Protein AF-A0A3C0B8Q7-F1 (afdb_monomer)

Structure (mmCIF, N/CA/C/O backbone):
data_AF-A0A3C0B8Q7-F1
#
_entry.id   AF-A0A3C0B8Q7-F1
#
loop_
_atom_site.group_PDB
_atom_site.id
_atom_site.type_symbol
_atom_site.label_atom_id
_atom_site.label_alt_id
_atom_site.label_comp_id
_atom_site.label_asym_id
_atom_site.label_entity_id
_atom_site.label_seq_id
_atom_site.pdbx_PDB_ins_code
_atom_site.Cartn_x
_atom_site.Cartn_y
_atom_site.Cartn_z
_atom_site.occupancy
_atom_site.B_iso_or_equiv
_atom_site.auth_seq_id
_atom_site.auth_comp_id
_atom_site.auth_asym_id
_atom_site.auth_atom_id
_atom_site.pdbx_PDB_model_num
ATOM 1 N N . MET A 1 1 ? 20.399 3.412 -40.652 1.00 67.06 1 MET A N 1
ATOM 2 C CA . MET A 1 1 ? 20.537 3.674 -39.210 1.00 67.06 1 MET A CA 1
ATOM 3 C C . MET A 1 1 ? 21.812 3.007 -38.735 1.00 67.06 1 MET A C 1
ATOM 5 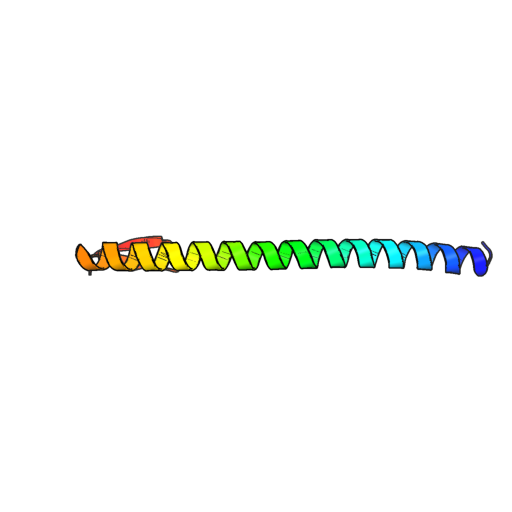O O . MET A 1 1 ? 21.927 1.791 -38.869 1.00 67.06 1 MET A O 1
ATOM 9 N N . THR A 1 2 ? 22.781 3.803 -38.303 1.00 91.50 2 THR A N 1
ATOM 10 C CA . THR A 1 2 ? 24.088 3.326 -37.835 1.00 91.50 2 THR A CA 1
ATOM 11 C C . THR A 1 2 ? 23.956 2.668 -36.462 1.00 91.50 2 THR A C 1
ATOM 13 O O . THR A 1 2 ? 22.977 2.883 -35.742 1.00 91.50 2 THR A O 1
ATOM 16 N N . ASP A 1 3 ? 24.938 1.860 -36.074 1.00 89.94 3 ASP A N 1
ATOM 17 C CA . ASP A 1 3 ? 24.927 1.237 -34.747 1.00 89.94 3 ASP A CA 1
ATOM 18 C C . ASP A 1 3 ? 25.030 2.276 -33.621 1.00 89.94 3 ASP A C 1
ATOM 20 O O . ASP A 1 3 ? 24.408 2.110 -32.573 1.00 89.94 3 ASP A O 1
ATOM 24 N N . LEU A 1 4 ? 25.697 3.407 -33.872 1.00 90.44 4 LEU A N 1
ATOM 25 C CA . LEU A 1 4 ? 25.750 4.540 -32.948 1.00 90.44 4 LEU A CA 1
ATOM 26 C C . LEU A 1 4 ? 24.362 5.160 -32.709 1.00 90.44 4 LEU A C 1
ATOM 28 O O . LEU A 1 4 ? 23.992 5.442 -31.571 1.00 90.44 4 LEU A O 1
ATOM 32 N N . GLU A 1 5 ? 23.559 5.325 -33.764 1.00 90.75 5 GLU A N 1
ATOM 33 C CA . GLU A 1 5 ? 22.187 5.838 -33.646 1.00 90.75 5 GLU A CA 1
ATOM 34 C C . GLU A 1 5 ? 21.298 4.897 -32.822 1.00 90.75 5 GLU A C 1
ATOM 36 O O . GLU A 1 5 ? 20.517 5.360 -31.988 1.00 90.75 5 GLU A O 1
ATOM 41 N N . LYS A 1 6 ? 21.451 3.576 -32.993 1.00 90.69 6 LYS A N 1
ATOM 42 C CA . LYS A 1 6 ? 20.723 2.579 -32.190 1.00 90.69 6 LYS A CA 1
ATOM 43 C C . LYS A 1 6 ? 21.133 2.618 -30.716 1.00 90.69 6 LYS A C 1
ATOM 45 O O . LYS A 1 6 ? 20.266 2.559 -29.844 1.00 90.69 6 LYS A O 1
ATOM 50 N N . ILE A 1 7 ? 22.432 2.732 -30.429 1.00 91.31 7 ILE A N 1
ATOM 51 C CA . ILE A 1 7 ? 22.952 2.830 -29.055 1.00 91.31 7 ILE A CA 1
ATOM 52 C C . ILE A 1 7 ? 22.379 4.069 -28.358 1.00 91.31 7 ILE A C 1
ATOM 54 O O . ILE A 1 7 ? 21.860 3.959 -27.246 1.00 91.31 7 ILE A O 1
ATOM 58 N N . ASN A 1 8 ? 22.380 5.220 -29.033 1.00 92.00 8 ASN A N 1
ATOM 59 C CA . ASN A 1 8 ? 21.842 6.462 -28.478 1.00 92.00 8 ASN A CA 1
ATOM 60 C C . ASN A 1 8 ? 20.333 6.373 -28.203 1.00 92.00 8 ASN A C 1
ATOM 62 O O . ASN A 1 8 ? 19.873 6.782 -27.138 1.00 92.00 8 ASN A O 1
ATOM 66 N N . GLN A 1 9 ? 19.552 5.774 -29.109 1.00 93.38 9 GLN A N 1
ATOM 67 C CA . GLN A 1 9 ? 18.118 5.561 -28.878 1.00 93.38 9 GLN A CA 1
ATOM 68 C C . GLN A 1 9 ? 17.845 4.645 -27.679 1.00 93.38 9 GLN A C 1
ATOM 70 O O . GLN A 1 9 ? 16.922 4.900 -26.901 1.00 93.38 9 GLN A O 1
ATOM 75 N N . ASN A 1 10 ? 18.640 3.588 -27.510 1.00 93.12 10 ASN A N 1
ATOM 76 C CA . ASN A 1 10 ? 18.508 2.684 -26.372 1.00 93.12 10 ASN A CA 1
ATOM 77 C C . ASN A 1 10 ? 18.880 3.368 -25.052 1.00 93.12 10 ASN A C 1
ATOM 79 O O . ASN A 1 10 ? 18.186 3.165 -24.057 1.00 93.12 10 ASN A O 1
ATOM 83 N N . HIS A 1 11 ? 19.913 4.213 -25.047 1.00 93.12 11 HIS A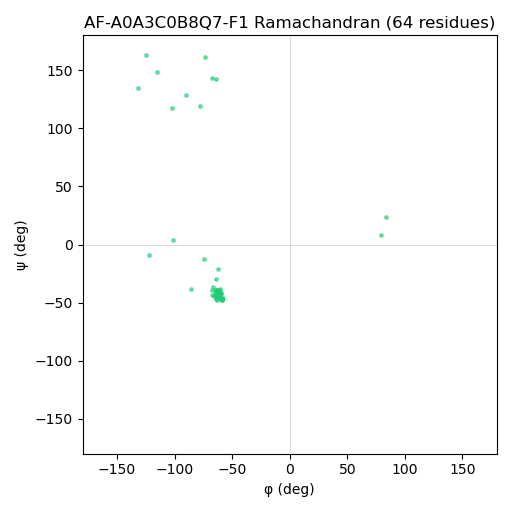 N 1
ATOM 84 C CA . HIS A 1 11 ? 20.288 4.998 -23.872 1.00 93.12 11 HIS A CA 1
ATOM 85 C C . HIS A 1 11 ? 19.160 5.945 -23.434 1.00 93.12 11 HIS A C 1
ATOM 87 O O . HIS A 1 11 ? 18.774 5.950 -22.265 1.00 93.12 11 HIS A O 1
ATOM 93 N N . GLU A 1 12 ? 18.555 6.671 -24.377 1.00 94.81 12 GLU A N 1
ATOM 94 C CA . GLU A 1 12 ? 17.427 7.564 -24.084 1.00 94.81 12 GLU A CA 1
ATOM 95 C C . GLU A 1 12 ? 16.198 6.807 -23.570 1.00 94.81 12 GLU A C 1
ATOM 97 O O . GLU A 1 12 ? 15.521 7.250 -22.639 1.00 94.81 12 GLU A O 1
ATOM 102 N N . ARG A 1 13 ? 15.916 5.625 -24.132 1.00 92.88 13 ARG A N 1
ATOM 103 C CA . ARG A 1 13 ? 14.857 4.745 -23.616 1.00 92.88 13 ARG A CA 1
ATOM 104 C C . ARG A 1 13 ? 15.155 4.295 -22.191 1.00 92.88 13 ARG A C 1
ATOM 106 O O . ARG A 1 13 ? 14.269 4.364 -21.347 1.00 92.88 13 ARG A O 1
ATOM 113 N N . PHE A 1 14 ? 16.389 3.884 -21.911 1.00 95.06 14 PHE A N 1
ATOM 114 C CA . PHE A 1 14 ? 16.804 3.459 -20.577 1.00 95.06 14 PHE A CA 1
ATOM 115 C C . PHE A 1 14 ? 16.656 4.583 -19.546 1.00 95.06 14 PHE A C 1
ATOM 117 O O . PHE A 1 14 ? 16.096 4.364 -18.472 1.00 95.06 14 PHE A O 1
ATOM 124 N N . LYS A 1 15 ? 17.070 5.806 -19.894 1.00 96.31 15 LYS A N 1
ATOM 125 C CA . LYS A 1 15 ? 16.913 6.983 -19.033 1.00 96.31 15 LYS A CA 1
ATOM 126 C C . LYS A 1 15 ? 15.444 7.242 -18.688 1.00 96.31 15 LYS A C 1
ATOM 128 O O . LYS A 1 15 ? 15.108 7.362 -17.512 1.00 96.31 15 LYS A O 1
ATOM 133 N N . LYS A 1 16 ? 14.558 7.229 -19.690 1.00 95.56 16 LYS A N 1
ATOM 134 C CA . LYS A 1 16 ? 13.107 7.391 -19.485 1.00 95.56 16 LYS A CA 1
ATOM 135 C C . LYS A 1 16 ? 12.512 6.287 -18.612 1.00 95.56 16 LYS A C 1
ATOM 137 O O . LYS A 1 16 ? 11.678 6.568 -17.755 1.00 95.56 16 LYS A O 1
ATOM 142 N N . THR A 1 17 ? 12.943 5.041 -18.803 1.00 94.94 17 THR A N 1
ATOM 143 C CA . THR A 1 17 ? 12.501 3.916 -17.969 1.00 94.94 17 THR A CA 1
ATOM 144 C C . THR A 1 17 ? 12.926 4.102 -16.515 1.00 94.94 17 THR A C 1
ATOM 146 O O . THR A 1 17 ? 12.104 3.919 -15.621 1.00 94.94 17 THR A O 1
ATOM 149 N N . ASN A 1 18 ? 14.164 4.529 -16.260 1.00 96.19 18 ASN A N 1
ATOM 150 C CA . ASN A 1 18 ? 14.627 4.798 -14.897 1.00 96.19 18 ASN A CA 1
ATOM 151 C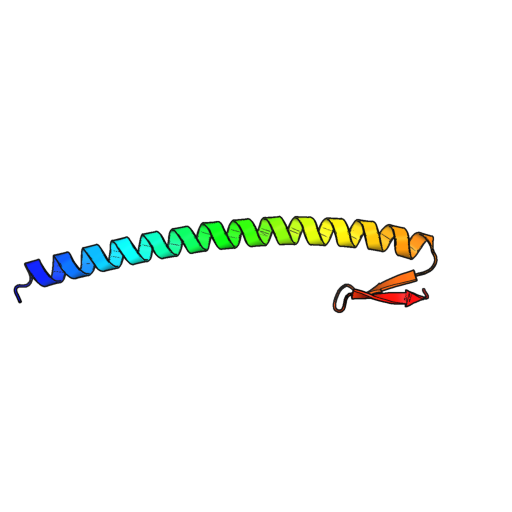 C . ASN A 1 18 ? 13.841 5.934 -14.235 1.00 96.19 18 ASN A C 1
ATOM 153 O O . ASN A 1 18 ? 13.445 5.809 -13.079 1.00 96.19 18 ASN A O 1
ATOM 157 N N . GLU A 1 19 ? 13.553 7.011 -14.968 1.00 95.75 19 GLU A N 1
ATOM 158 C CA . GLU A 1 19 ? 12.703 8.097 -14.467 1.00 95.75 19 GLU A CA 1
ATOM 159 C C . GLU A 1 19 ? 11.285 7.608 -14.125 1.00 95.75 19 GLU A C 1
ATOM 161 O O . GLU A 1 19 ? 10.700 8.032 -13.126 1.00 95.75 19 GLU A O 1
ATOM 166 N N . ALA A 1 20 ? 10.723 6.698 -14.926 1.00 95.88 20 ALA A N 1
ATOM 167 C CA . ALA A 1 20 ? 9.420 6.098 -14.652 1.00 95.88 20 ALA A CA 1
ATOM 168 C C . ALA A 1 20 ? 9.446 5.196 -13.406 1.00 95.88 20 ALA A C 1
ATOM 170 O O . ALA A 1 20 ? 8.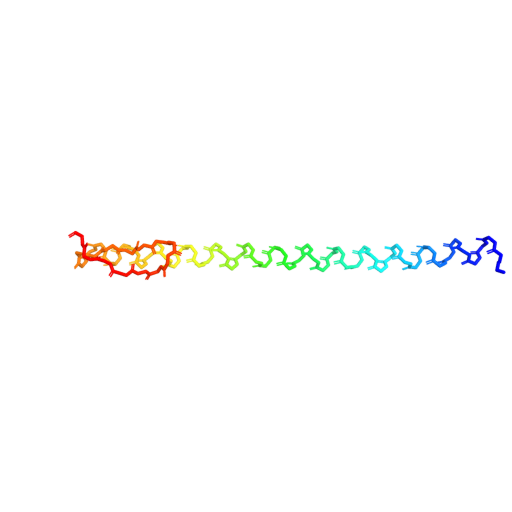546 5.287 -12.570 1.00 95.88 20 ALA A O 1
ATOM 171 N N . ILE A 1 21 ? 10.488 4.373 -13.249 1.00 96.62 21 ILE A N 1
ATOM 172 C CA . ILE A 1 21 ? 10.687 3.529 -12.061 1.00 96.62 21 ILE A CA 1
ATOM 173 C C . ILE A 1 21 ? 10.801 4.392 -10.803 1.00 96.62 21 ILE A C 1
ATOM 175 O O . ILE A 1 21 ? 10.187 4.076 -9.786 1.00 96.62 21 ILE A O 1
ATOM 179 N N . GLU A 1 22 ? 11.522 5.508 -10.870 1.00 96.56 22 GLU A N 1
ATOM 180 C CA . GLU A 1 22 ? 11.674 6.398 -9.720 1.00 96.56 22 GLU A CA 1
ATOM 181 C C . GLU A 1 22 ? 10.341 7.039 -9.311 1.00 96.56 22 GLU A C 1
ATOM 183 O O . GLU A 1 22 ? 9.997 7.082 -8.128 1.00 96.56 22 GLU A O 1
ATOM 188 N N . LYS A 1 23 ? 9.517 7.448 -10.283 1.00 97.31 23 LYS A N 1
ATOM 189 C CA . LYS A 1 23 ? 8.154 7.930 -10.005 1.00 97.31 23 LYS A CA 1
ATOM 190 C C . LYS A 1 23 ? 7.279 6.849 -9.371 1.00 97.31 23 LYS A C 1
ATOM 192 O O . LYS A 1 23 ? 6.544 7.143 -8.429 1.00 97.31 23 LYS A O 1
ATOM 197 N N . LEU A 1 24 ? 7.374 5.605 -9.846 1.00 96.50 24 LEU A N 1
ATOM 198 C CA . LEU A 1 24 ? 6.664 4.469 -9.250 1.00 96.50 24 LEU A CA 1
ATOM 199 C C . LEU A 1 24 ? 7.118 4.208 -7.812 1.00 96.50 24 LEU A C 1
ATOM 201 O O . LEU A 1 24 ? 6.280 3.970 -6.945 1.00 96.50 24 LEU A O 1
ATOM 205 N N . ARG A 1 25 ? 8.423 4.311 -7.538 1.00 97.00 25 ARG A N 1
ATOM 206 C CA . ARG A 1 25 ? 8.983 4.169 -6.189 1.00 97.00 25 ARG A CA 1
ATOM 207 C C . ARG A 1 25 ? 8.379 5.191 -5.227 1.00 97.00 25 ARG A C 1
ATOM 209 O O . ARG A 1 25 ? 7.928 4.816 -4.146 1.00 97.00 25 ARG A O 1
ATOM 216 N N . ILE A 1 26 ? 8.318 6.459 -5.634 1.00 97.12 26 ILE A N 1
ATOM 217 C CA . ILE A 1 26 ? 7.725 7.540 -4.832 1.00 97.12 26 ILE A CA 1
ATOM 218 C C . ILE A 1 26 ? 6.223 7.301 -4.620 1.00 97.12 26 ILE A C 1
ATOM 220 O O . ILE A 1 26 ? 5.727 7.421 -3.500 1.00 97.12 26 ILE A O 1
ATOM 224 N N . ALA A 1 27 ? 5.494 6.915 -5.671 1.00 96.19 27 ALA A N 1
ATOM 225 C CA . ALA A 1 27 ? 4.069 6.607 -5.567 1.00 96.19 27 ALA A CA 1
ATOM 226 C C . ALA A 1 27 ? 3.802 5.453 -4.584 1.00 96.19 27 ALA A C 1
ATOM 228 O O . ALA A 1 27 ? 2.911 5.558 -3.741 1.00 96.19 27 ALA A O 1
ATOM 229 N N . ALA A 1 28 ? 4.612 4.392 -4.633 1.00 95.69 28 ALA A N 1
ATOM 230 C CA . ALA A 1 28 ? 4.516 3.267 -3.708 1.00 95.69 28 ALA A CA 1
ATOM 231 C C . ALA A 1 28 ? 4.794 3.687 -2.254 1.00 95.69 28 ALA A C 1
ATOM 233 O O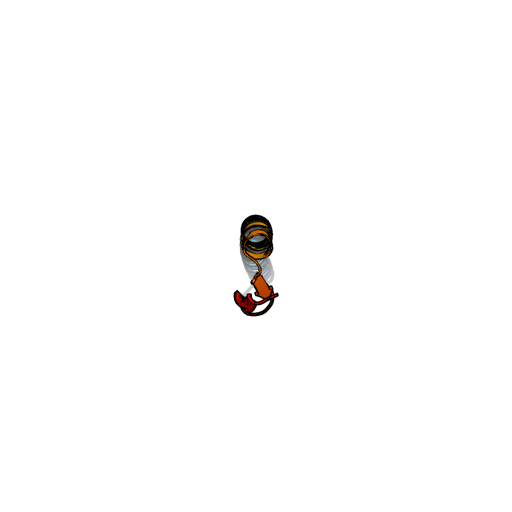 . ALA A 1 28 ? 4.064 3.290 -1.348 1.00 95.69 28 ALA A O 1
ATOM 234 N N . GLN A 1 29 ? 5.802 4.535 -2.017 1.00 96.31 29 GLN A N 1
ATOM 235 C CA . GLN A 1 29 ? 6.081 5.075 -0.681 1.00 96.31 29 GLN A CA 1
ATOM 236 C C . GLN A 1 29 ? 4.901 5.888 -0.136 1.00 96.31 29 GLN A C 1
ATOM 238 O O . GLN A 1 29 ? 4.493 5.685 1.009 1.00 96.31 29 GLN A O 1
ATOM 243 N N . ASN A 1 30 ? 4.309 6.752 -0.963 1.00 96.56 30 ASN A N 1
ATOM 244 C CA . ASN A 1 30 ? 3.139 7.542 -0.580 1.00 96.56 30 ASN A CA 1
ATOM 245 C C . ASN A 1 30 ? 1.923 6.658 -0.272 1.00 96.56 30 ASN A C 1
ATOM 247 O O . ASN A 1 30 ? 1.244 6.889 0.729 1.00 96.56 30 ASN A O 1
ATOM 251 N N . ALA A 1 31 ? 1.682 5.617 -1.074 1.00 95.38 31 ALA A N 1
ATOM 252 C CA . ALA A 1 31 ? 0.603 4.661 -0.830 1.00 95.38 31 ALA A CA 1
ATOM 253 C C . ALA A 1 31 ? 0.770 3.948 0.522 1.00 95.38 31 ALA A C 1
ATOM 255 O O . ALA A 1 31 ? -0.188 3.829 1.283 1.00 95.38 31 ALA A O 1
ATOM 256 N N . VAL A 1 32 ? 1.996 3.543 0.875 1.00 96.31 32 VAL A N 1
ATOM 257 C CA . VAL A 1 32 ? 2.288 2.925 2.181 1.00 96.31 32 VAL A CA 1
ATOM 258 C C . VAL A 1 32 ? 2.039 3.896 3.339 1.00 96.31 32 VAL A C 1
ATOM 260 O O . VAL A 1 32 ? 1.514 3.487 4.374 1.00 96.31 32 VAL A O 1
ATOM 263 N N . ILE A 1 33 ? 2.395 5.175 3.192 1.00 96.00 33 ILE A N 1
ATOM 264 C CA . ILE A 1 33 ? 2.136 6.197 4.221 1.00 96.00 33 ILE A CA 1
ATOM 265 C C . ILE A 1 33 ? 0.628 6.370 4.437 1.00 96.00 33 ILE A C 1
ATOM 267 O O . ILE A 1 33 ? 0.168 6.344 5.579 1.00 96.00 33 ILE A O 1
ATOM 271 N N . GLN A 1 34 ? -0.140 6.498 3.354 1.00 95.44 34 GLN A N 1
ATOM 272 C CA . GLN A 1 34 ? -1.598 6.626 3.423 1.00 95.44 34 GLN A CA 1
ATOM 273 C C . GLN A 1 34 ? -2.246 5.387 4.043 1.00 95.44 34 GLN A C 1
ATOM 275 O O . GLN A 1 34 ? -3.105 5.519 4.911 1.00 95.44 34 GLN A O 1
ATOM 280 N N . PHE A 1 35 ? -1.784 4.192 3.668 1.00 94.81 35 PHE A N 1
ATOM 281 C CA . PHE A 1 35 ? -2.258 2.941 4.252 1.00 94.81 35 PHE A CA 1
ATOM 282 C C . PHE A 1 35 ? -2.025 2.897 5.767 1.00 94.81 35 PHE A C 1
ATOM 284 O O . PHE A 1 35 ? -2.947 2.607 6.520 1.00 94.81 35 PHE A O 1
ATOM 291 N N . LYS A 1 36 ? -0.826 3.268 6.239 1.00 95.75 36 LYS A N 1
ATOM 292 C CA . LYS A 1 36 ? -0.532 3.340 7.682 1.00 95.75 36 LYS A CA 1
ATOM 293 C C . LYS A 1 36 ? -1.450 4.316 8.421 1.00 95.75 36 LYS A C 1
ATOM 295 O O . LYS A 1 36 ? -1.898 4.005 9.521 1.00 95.75 36 LYS A O 1
ATOM 300 N N . ALA A 1 37 ? -1.727 5.479 7.830 1.00 95.62 37 ALA A N 1
ATOM 301 C CA . ALA A 1 37 ? -2.634 6.462 8.418 1.00 95.62 37 ALA A CA 1
ATOM 302 C C . ALA A 1 37 ? -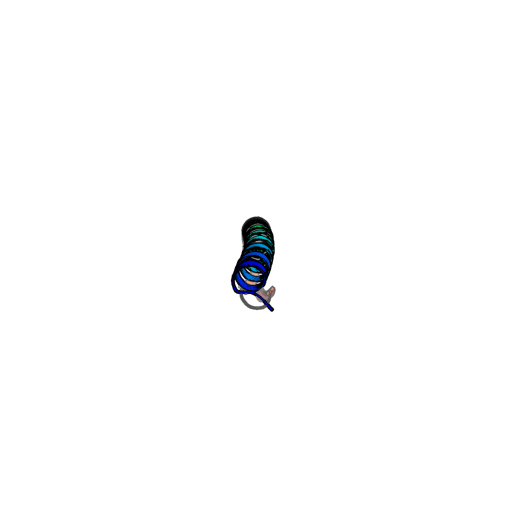4.075 5.930 8.507 1.00 95.62 37 ALA A C 1
ATOM 304 O O . ALA A 1 37 ? -4.709 6.059 9.553 1.00 95.62 37 ALA A O 1
ATOM 305 N N . ALA A 1 38 ? -4.563 5.281 7.445 1.00 92.12 38 ALA A N 1
ATOM 306 C CA . ALA A 1 38 ? -5.890 4.671 7.416 1.00 92.12 38 ALA A CA 1
ATOM 307 C C . ALA A 1 38 ? -6.029 3.540 8.447 1.00 92.12 38 ALA A C 1
ATOM 309 O O . ALA A 1 38 ? -7.023 3.494 9.168 1.00 92.12 38 ALA A O 1
ATOM 310 N N . THR A 1 39 ? -5.019 2.674 8.575 1.00 92.06 39 THR A N 1
ATOM 311 C CA . THR A 1 39 ? -5.010 1.601 9.580 1.00 92.06 39 THR A CA 1
ATOM 312 C C . THR A 1 39 ? -5.110 2.158 10.995 1.00 92.06 39 THR A C 1
ATOM 314 O O . THR A 1 39 ? -5.943 1.693 11.767 1.00 92.06 39 THR A O 1
ATOM 317 N N . LYS A 1 40 ? -4.326 3.194 11.321 1.00 94.50 40 LYS A N 1
ATOM 318 C CA . LYS A 1 40 ? -4.381 3.829 12.644 1.00 94.50 40 LYS A CA 1
ATOM 319 C C . LYS A 1 40 ? -5.764 4.424 12.934 1.00 94.50 40 LYS A C 1
ATOM 321 O O . LYS A 1 40 ? -6.311 4.204 14.008 1.00 94.50 40 LYS A O 1
ATOM 326 N N . ALA A 1 41 ? -6.352 5.128 11.967 1.00 92.81 41 ALA A N 1
ATOM 327 C CA . ALA A 1 41 ? -7.702 5.670 12.114 1.00 92.81 41 ALA A CA 1
ATOM 328 C C . ALA A 1 41 ? -8.747 4.557 12.321 1.00 92.81 41 ALA A C 1
ATOM 330 O O . ALA A 1 41 ? -9.646 4.694 13.147 1.00 92.81 41 ALA A O 1
ATOM 331 N N . MET A 1 42 ? -8.612 3.430 11.615 1.00 91.19 42 MET A N 1
ATOM 332 C CA . MET A 1 42 ? -9.505 2.280 11.771 1.00 91.19 42 MET A CA 1
ATOM 333 C C . MET A 1 42 ? -9.377 1.619 13.151 1.00 91.19 42 MET A C 1
ATOM 335 O O . MET A 1 42 ? -10.374 1.170 13.714 1.00 91.19 42 MET A O 1
ATOM 339 N N . GLU A 1 43 ? -8.172 1.560 13.716 1.00 92.38 43 GLU A N 1
ATOM 340 C CA . GLU A 1 43 ? -7.942 1.073 15.083 1.00 92.38 43 GLU A CA 1
ATOM 341 C C . GLU A 1 43 ? -8.606 1.979 16.124 1.00 92.38 43 GLU A C 1
ATOM 343 O O . GLU A 1 43 ? -9.303 1.483 17.008 1.00 92.38 43 GLU A O 1
ATOM 348 N N . GLU A 1 44 ? -8.458 3.299 15.983 1.00 94.50 44 GLU A N 1
ATOM 349 C CA . GLU A 1 44 ? -9.113 4.279 16.857 1.00 94.50 44 GLU A CA 1
ATOM 350 C C . GLU A 1 44 ? -10.646 4.161 16.785 1.00 94.50 44 GLU A C 1
ATOM 352 O O . GLU A 1 44 ? -11.317 4.120 17.818 1.00 94.50 44 GLU A O 1
ATOM 357 N N . LEU A 1 45 ? -11.206 4.017 15.579 1.00 92.88 45 LEU A N 1
ATOM 358 C CA . LEU A 1 45 ? -12.639 3.775 15.388 1.00 92.88 45 LEU A CA 1
ATOM 359 C C . LEU A 1 45 ? -13.095 2.441 15.985 1.00 92.88 45 LEU A C 1
ATOM 361 O O . LEU A 1 45 ? -14.170 2.380 16.576 1.00 92.88 45 LEU A O 1
ATOM 365 N N . SER A 1 46 ? -12.283 1.388 15.857 1.00 92.69 46 SER A N 1
ATOM 366 C CA . SER A 1 46 ? -12.591 0.075 16.435 1.00 92.69 46 SER A CA 1
ATOM 367 C C . SER A 1 46 ? -12.694 0.165 17.956 1.00 92.69 46 SER A C 1
ATOM 369 O O . SER A 1 46 ? -13.652 -0.342 18.526 1.00 92.69 46 SER A O 1
ATOM 371 N N . TYR A 1 47 ? -11.771 0.882 18.605 1.00 94.69 47 TYR A N 1
ATOM 372 C CA . TYR A 1 47 ? -11.804 1.095 20.054 1.00 94.69 47 TYR A CA 1
ATOM 373 C C . TYR A 1 47 ? -13.069 1.841 20.507 1.00 94.69 47 TYR A C 1
ATOM 375 O O . TYR A 1 47 ? -13.710 1.462 21.488 1.00 94.69 47 TYR A O 1
ATOM 383 N N . ILE A 1 48 ? -13.466 2.884 19.769 1.00 94.62 48 ILE A N 1
ATOM 384 C CA . ILE A 1 48 ? -14.703 3.625 20.050 1.00 94.62 48 ILE A CA 1
ATOM 385 C C . ILE A 1 48 ? -15.924 2.719 19.864 1.00 94.62 48 ILE A C 1
ATOM 387 O O . ILE A 1 48 ? -16.788 2.682 20.738 1.00 94.62 48 ILE A O 1
ATOM 391 N N . ALA A 1 49 ? -15.995 1.974 18.759 1.00 94.00 49 ALA A N 1
ATOM 392 C CA . ALA A 1 49 ? -17.091 1.048 18.491 1.00 94.00 49 ALA A CA 1
ATOM 393 C C . ALA A 1 49 ? -17.226 -0.001 19.605 1.00 94.00 49 ALA A C 1
ATOM 395 O O . ALA A 1 49 ? -18.325 -0.189 20.130 1.00 94.00 49 ALA A O 1
ATOM 396 N N . GLU A 1 50 ? -16.112 -0.601 20.031 1.00 94.62 50 GLU A N 1
ATOM 397 C CA . GLU A 1 50 ? -16.084 -1.588 21.115 1.00 94.62 50 GLU A CA 1
ATOM 398 C C . GLU A 1 50 ? -16.596 -0.997 22.432 1.00 94.62 50 GLU A C 1
ATOM 400 O O . GLU A 1 50 ? -17.409 -1.624 23.112 1.00 94.62 50 GLU A O 1
ATOM 405 N N . SER A 1 51 ? -16.219 0.247 22.755 1.00 95.81 51 SER A N 1
ATOM 406 C CA . SER A 1 51 ? -16.718 0.948 23.950 1.00 95.81 51 SER A CA 1
ATOM 407 C C . SER A 1 51 ? -18.237 1.177 23.950 1.00 95.81 51 SER A C 1
ATOM 409 O O . SER A 1 51 ? -18.835 1.369 25.008 1.00 95.81 51 SER A O 1
ATOM 411 N N . LEU A 1 52 ? -18.864 1.135 22.771 1.00 95.62 52 LEU A N 1
ATOM 412 C CA . LEU A 1 52 ? -20.299 1.317 22.568 1.00 95.62 52 LEU A CA 1
ATOM 413 C C . LEU A 1 52 ? -21.049 -0.009 22.359 1.00 95.62 52 LEU A C 1
ATOM 415 O O . LEU A 1 52 ? -22.253 0.021 22.109 1.00 95.62 52 LEU A O 1
ATOM 419 N N . GLY A 1 53 ? -20.373 -1.160 22.460 1.00 96.44 53 GLY A N 1
ATOM 420 C CA . GLY A 1 53 ? -20.994 -2.471 22.246 1.00 96.44 53 GLY A CA 1
ATOM 421 C C . GLY A 1 53 ? -21.079 -2.893 20.775 1.00 96.44 53 GLY A C 1
ATOM 422 O O . GLY A 1 53 ? -21.936 -3.698 20.421 1.00 96.44 53 GLY A O 1
ATOM 423 N N . TYR A 1 54 ? -20.214 -2.353 19.916 1.00 96.62 54 TYR A N 1
ATOM 424 C CA . TYR A 1 54 ? -20.149 -2.684 18.494 1.00 96.62 54 TYR A CA 1
ATOM 425 C C . TYR A 1 54 ? -18.748 -3.143 18.077 1.00 96.62 54 TYR A C 1
ATOM 427 O O . TYR A 1 54 ? -17.754 -2.893 18.750 1.00 96.62 54 TYR A O 1
ATOM 435 N N . LYS A 1 55 ? -18.656 -3.790 16.919 1.00 94.69 55 LYS A N 1
ATOM 436 C CA . LYS A 1 55 ? -17.416 -4.218 16.281 1.00 94.69 55 LYS A CA 1
ATOM 437 C C . LYS A 1 55 ? -17.426 -3.811 14.816 1.00 94.69 55 LYS A C 1
ATOM 439 O O . LYS A 1 55 ? -18.409 -4.037 14.114 1.00 94.69 55 LYS A O 1
ATOM 444 N N . ILE A 1 56 ? -16.314 -3.256 14.347 1.00 92.69 56 ILE A N 1
ATOM 445 C CA . ILE A 1 56 ? -16.119 -2.939 12.930 1.00 92.69 56 ILE A CA 1
ATOM 446 C C . ILE A 1 56 ? -15.483 -4.146 12.227 1.00 92.69 56 ILE A C 1
ATOM 448 O O . ILE A 1 56 ? -14.453 -4.657 12.681 1.00 92.69 56 ILE A O 1
ATOM 452 N N . ASP A 1 57 ? -16.070 -4.602 11.119 1.00 89.38 57 ASP A N 1
ATOM 453 C CA . ASP A 1 57 ? -15.414 -5.540 10.206 1.00 89.38 57 ASP A CA 1
ATOM 454 C C . ASP A 1 57 ? -14.401 -4.774 9.345 1.00 89.38 57 ASP A C 1
ATOM 456 O O . ASP A 1 57 ? -14.729 -3.849 8.605 1.00 89.38 57 ASP A O 1
ATOM 460 N N . LYS A 1 58 ? -13.12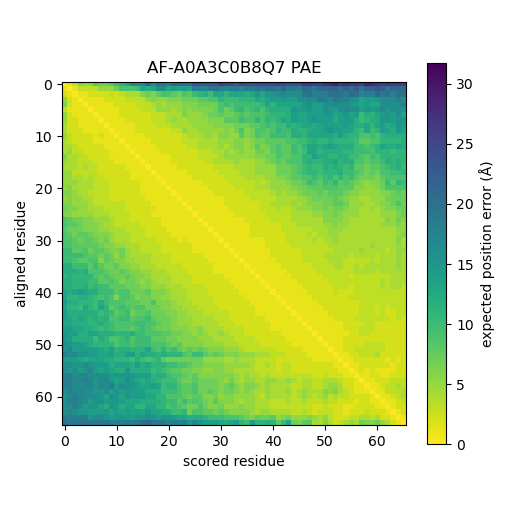8 -5.154 9.459 1.00 82.31 58 LYS A N 1
ATOM 461 C CA . LYS A 1 58 ? -12.019 -4.476 8.777 1.00 82.31 58 LYS A CA 1
ATOM 462 C C . LYS A 1 58 ? -11.954 -4.784 7.276 1.00 82.31 58 LYS A C 1
ATOM 464 O O . LYS A 1 58 ? -11.194 -4.121 6.576 1.00 82.31 58 LY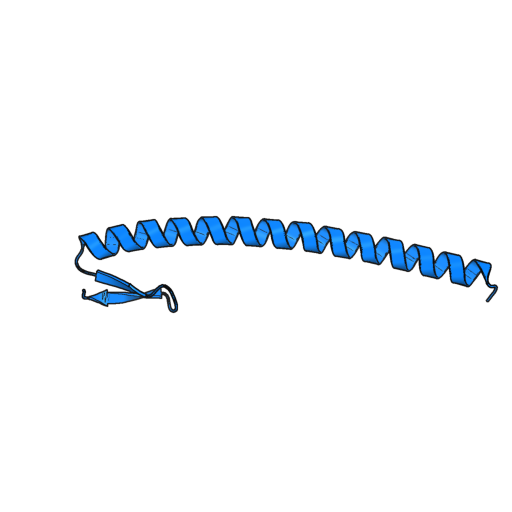S A O 1
ATOM 469 N N . ASN A 1 59 ? -12.700 -5.779 6.791 1.00 85.75 59 ASN A N 1
ATOM 470 C CA . ASN A 1 59 ? -12.705 -6.175 5.384 1.00 85.75 59 ASN A CA 1
ATOM 471 C C . ASN A 1 59 ? -13.685 -5.344 4.551 1.00 85.75 59 ASN A C 1
ATOM 473 O O . ASN A 1 59 ? -13.366 -5.007 3.413 1.00 85.75 59 ASN A O 1
ATOM 477 N N . ASP A 1 60 ? -14.855 -5.017 5.105 1.00 89.69 60 ASP A N 1
ATOM 478 C CA . ASP A 1 60 ? -15.918 -4.294 4.393 1.00 89.69 60 ASP A CA 1
ATOM 479 C C . ASP A 1 60 ? -16.350 -2.975 5.061 1.00 89.69 60 ASP A C 1
ATOM 481 O O . ASP A 1 60 ? -17.067 -2.184 4.449 1.00 89.69 60 ASP A O 1
ATOM 485 N N . GLY A 1 61 ? -15.875 -2.693 6.278 1.00 85.50 61 GLY A N 1
ATOM 486 C CA . GLY A 1 61 ? -16.192 -1.481 7.034 1.00 85.50 61 GLY A CA 1
ATOM 487 C C . GLY A 1 61 ? -17.552 -1.509 7.734 1.00 85.50 61 GLY A C 1
ATOM 488 O O . GLY A 1 61 ? -17.980 -0.476 8.252 1.00 85.50 61 GLY A O 1
ATOM 489 N N . SER A 1 62 ? -18.247 -2.648 7.752 1.00 91.62 62 SER A N 1
ATOM 490 C CA . SER A 1 62 ? -19.541 -2.777 8.421 1.00 91.62 62 SER A CA 1
ATOM 491 C C . SER A 1 62 ? -19.408 -2.662 9.943 1.00 91.62 62 SER A C 1
ATOM 493 O O . SER A 1 62 ? -18.440 -3.126 10.545 1.00 91.62 62 SER A O 1
ATOM 495 N N . LEU A 1 63 ? -20.399 -2.030 10.579 1.00 94.38 63 LEU A N 1
ATOM 496 C CA . LEU A 1 63 ? -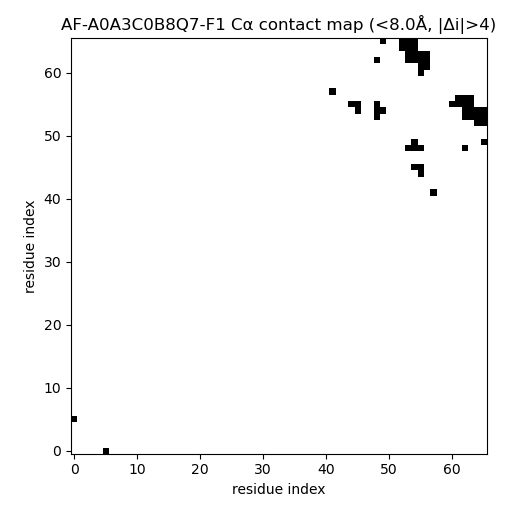20.514 -1.931 12.032 1.00 94.38 63 LEU A CA 1
ATOM 497 C C . LEU A 1 63 ? -21.557 -2.941 12.513 1.00 94.38 63 LEU A C 1
ATOM 499 O O . LEU A 1 63 ? -22.731 -2.838 12.163 1.00 94.38 63 LEU A O 1
ATOM 503 N N . ASN A 1 64 ? -21.130 -3.893 13.330 1.00 92.44 64 ASN A N 1
ATOM 504 C CA . ASN A 1 64 ? -21.965 -4.971 13.842 1.00 92.44 64 ASN A CA 1
ATOM 505 C C . ASN A 1 64 ? -22.102 -4.845 15.358 1.00 92.44 64 ASN A C 1
ATOM 507 O O . ASN A 1 64 ? -21.181 -4.370 16.016 1.00 92.44 64 ASN A O 1
ATOM 511 N N . ALA A 1 65 ? -23.234 -5.255 15.926 1.00 90.75 65 ALA A N 1
ATOM 512 C CA . ALA A 1 65 ? -23.337 -5.384 17.378 1.00 90.75 65 ALA A CA 1
ATOM 513 C C . ALA A 1 65 ? -22.370 -6.478 17.870 1.00 90.75 65 ALA A C 1
ATOM 515 O O . ALA A 1 65 ? -22.164 -7.470 17.162 1.00 90.75 65 ALA A O 1
ATOM 516 N N . LEU A 1 66 ? -21.755 -6.262 19.036 1.00 81.62 66 LEU A N 1
ATOM 517 C CA . LEU A 1 66 ? -20.927 -7.268 19.713 1.00 81.62 66 LEU A CA 1
ATOM 518 C C . LEU A 1 66 ? -21.760 -8.448 20.224 1.00 81.62 66 LEU A C 1
ATOM 520 O O . LEU A 1 66 ? -22.913 -8.227 20.661 1.00 81.62 66 LEU A O 1
#

Foldseek 3Di:
DDPVVVVVVVVVVVVVVVVVVVVVVVVVVVVVVVVVVVVVVVVVVQVVLVVVQWGADPVPRDIGGD

Sequence (66 aa):
MTDLEKINQNHERFKKTNEAIEKLRIAAQNAVIQFKAATKAMEELSYIAESLGYKIDKNDGSLNAL

pLDDT: mean 93.09, std 4.58, range [67.06, 97.31]

Radius of gyration: 23.91 Å; Cα contacts (8 Å, |Δi|>4): 28; chains: 1; bounding box: 49×15×63 Å

Mean predicted aligned error: 6.06 Å

Secondary structure (DSSP, 8-state):
--HHHHHHHHHHHHHHHHHHHHHHHHHHHHHHHHHHHHHHHHHHHHHHHHHTTEEE-TTT--EEE-

Solvent-accessible surface area (backbone atoms only — not comparable to full-atom values): 3731 Å² total; per-residue (Å²): 135,55,73,66,58,54,52,53,53,50,52,55,50,50,52,53,49,52,56,50,52,52,52,50,52,52,50,52,53,51,51,52,53,52,50,55,53,51,53,52,53,50,52,56,49,36,54,53,33,46,77,71,52,24,41,59,41,89,88,82,67,50,80,38,79,104